Protein 3WMQ (pdb70)

Radius of gyration: 15.47 Å; Cα contacts (8 Å, |Δi|>4): 205; chains: 1; bounding box: 35×45×32 Å

Secondary structure (DSSP, 8-state):
-------EEEEEEEEE-TTSPPPSEEEEEEE-SSPPSSPPEEEEEEEEEEE-TTS---EEEEEEEEETTEEEEEEEE-TT--EEEEEEEEEEE-

CATH classification: 2.60.40.2080

Structure (mmCIF, N/CA/C/O backbone):
data_3WMQ
#
_entry.id   3WMQ
#
_cell.length_a   154.246
_cell.length_b   154.246
_cell.length_c   154.246
_cell.angle_alpha   90.00
_cell.angle_beta   90.00
_cell.angle_gamma   90.00
#
_symmetry.space_group_name_H-M   'I 4 3 2'
#
loop_
_entity.id
_entity.type
_entity.pdbx_description
1 polymer 'Galactose-binding lectin'
2 branched 2-acetamido-2-deoxy-beta-D-glucopyranose-(1-4)-2-acetamido-2-deoxy-beta-D-glucopyranose
3 non-polymer 2-acetamido-2-deoxy-alpha-D-galactopyranose
4 non-polymer (4S)-2-METHYL-2,4-PENTANEDIOL
5 non-polymer 'CHLORIDE ION'
6 non-polymer 'SODIUM ION'
7 water water
#
loop_
_atom_site.group_PDB
_atom_site.id
_atom_site.type_symbol
_atom_site.label_atom_id
_atom_site.label_alt_id
_atom_site.label_comp_id
_atom_site.label_asym_id
_atom_site.label_entity_id
_atom_site.label_seq_id
_atom_site.pdbx_PDB_ins_code
_atom_site.Cartn_x
_atom_site.Cartn_y
_atom_site.Cartn_z
_atom_site.occupancy
_atom_site.B_iso_or_equiv
_atom_site.auth_seq_id
_atom_site.auth_comp_id
_atom_site.auth_asym_id
_atom_site.auth_atom_id
_atom_site.pdbx_PDB_model_num
ATOM 1 N N . ARG A 1 1 ? -46.415 -44.484 -36.527 1.00 25.68 1 ARG A N 1
ATOM 2 C CA . ARG A 1 1 ? -46.294 -44.566 -35.048 1.00 25.70 1 ARG A CA 1
ATOM 3 C C . ARG A 1 1 ? -45.965 -43.191 -34.487 1.00 25.19 1 ARG A C 1
ATOM 4 O O . ARG A 1 1 ? -45.504 -42.312 -35.214 1.00 23.73 1 ARG A O 1
ATOM 12 N N . LEU A 1 2 ? -46.200 -43.013 -33.192 1.00 25.48 2 LEU A N 1
ATOM 13 C CA . LEU A 1 2 ? -45.909 -41.747 -32.534 1.00 26.04 2 LEU A CA 1
ATOM 14 C C . LEU A 1 2 ? -44.457 -41.735 -32.084 1.00 25.66 2 LEU A C 1
ATOM 15 O O . LEU A 1 2 ? -44.017 -42.648 -31.390 1.00 26.36 2 LEU A O 1
ATOM 20 N N . ILE A 1 3 ? -43.707 -40.720 -32.499 1.00 24.71 3 ILE A N 1
ATOM 21 C CA . ILE A 1 3 ? -42.317 -40.607 -32.076 1.00 24.96 3 ILE A CA 1
ATOM 22 C C . ILE A 1 3 ? -42.016 -39.169 -31.701 1.00 24.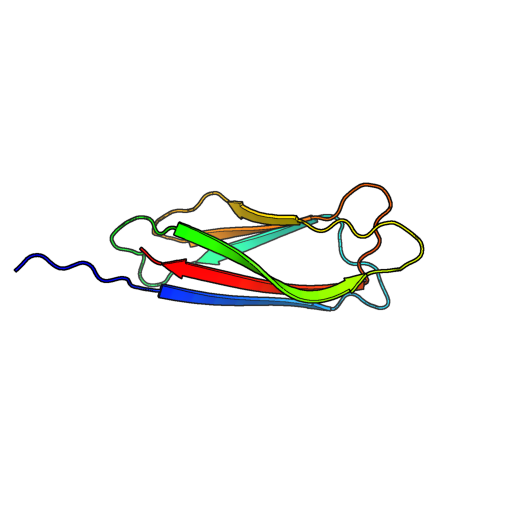45 3 ILE A C 1
ATOM 23 O O . ILE A 1 3 ? -42.743 -38.249 -32.077 1.00 23.15 3 ILE A O 1
ATOM 28 N N . HIS A 1 4 ? -40.942 -38.986 -30.944 1.00 24.93 4 HIS A N 1
ATOM 29 C CA . HIS A 1 4 ? -40.527 -37.662 -30.512 1.00 25.49 4 HIS A CA 1
ATOM 30 C C . HIS A 1 4 ? -39.278 -37.264 -31.281 1.00 24.30 4 HIS A C 1
ATOM 31 O O . HIS A 1 4 ? -38.254 -37.933 -31.183 1.00 24.94 4 HIS A O 1
ATOM 38 N N . VAL A 1 5 ? -39.361 -36.193 -32.061 1.00 23.78 5 VAL A N 1
ATOM 39 C CA . VAL A 1 5 ? -38.189 -35.721 -32.783 1.00 24.65 5 VAL A CA 1
ATOM 40 C C . VAL A 1 5 ? -38.142 -34.221 -32.691 1.00 23.96 5 VAL A C 1
ATOM 41 O O . VAL A 1 5 ? -39.163 -33.561 -32.489 1.00 25.51 5 VAL A O 1
ATOM 45 N N . SER A 1 6 ? -36.943 -33.685 -32.847 1.00 22.44 6 SER A N 1
ATOM 46 C CA . SER A 1 6 ? -36.762 -32.256 -32.749 1.00 21.29 6 SER A CA 1
ATOM 47 C C . SER A 1 6 ? -36.121 -31.652 -33.973 1.00 20.44 6 SER A C 1
ATOM 48 O O . SER A 1 6 ? -35.328 -32.289 -34.655 1.00 21.54 6 SER A O 1
ATOM 51 N N . ARG A 1 7 ? -36.473 -30.403 -34.236 1.00 20.71 7 ARG A N 1
ATOM 52 C CA . ARG A 1 7 ? -35.850 -29.654 -35.305 1.00 19.83 7 ARG A CA 1
ATOM 53 C C . ARG A 1 7 ? -35.050 -28.717 -34.444 1.00 19.59 7 ARG A C 1
ATOM 54 O O . ARG A 1 7 ? -35.593 -28.167 -33.490 1.00 19.37 7 ARG A O 1
ATOM 62 N N . CYS A 1 8 ? -33.772 -28.557 -34.749 1.00 19.48 8 CYS A N 1
ATOM 63 C CA . CYS A 1 8 ? -32.947 -27.640 -33.973 1.00 19.32 8 CYS A CA 1
ATOM 64 C C . CYS A 1 8 ? -32.260 -26.650 -34.904 1.00 19.87 8 CYS A C 1
ATOM 65 O O . CYS A 1 8 ? -31.790 -27.017 -35.978 1.00 20.79 8 CYS A O 1
ATOM 68 N N . GLU A 1 9 ? -32.213 -25.393 -34.484 1.00 18.41 9 GLU A N 1
ATOM 69 C CA . GLU A 1 9 ? -31.538 -24.354 -35.242 1.00 18.40 9 GLU A CA 1
ATOM 70 C C . GLU A 1 9 ? -30.579 -23.793 -34.216 1.00 17.91 9 GLU A C 1
ATOM 71 O O . GLU A 1 9 ? -30.878 -23.808 -33.024 1.00 18.04 9 GLU A O 1
ATOM 77 N N . MET A 1 10 ? -29.426 -23.321 -34.658 1.00 17.83 10 MET A N 1
ATOM 78 C CA . MET A 1 10 ? -28.474 -22.771 -33.707 1.00 17.53 10 MET A CA 1
ATOM 79 C C . MET A 1 10 ? -27.677 -21.658 -34.349 1.00 17.44 10 MET A C 1
ATOM 80 O O . MET A 1 10 ? -27.678 -21.498 -35.570 1.00 17.15 10 MET A O 1
ATOM 85 N N . GLY A 1 11 ? -27.004 -20.869 -33.525 1.00 15.18 11 GLY A N 1
ATOM 86 C CA . GLY A 1 11 ? -26.221 -19.789 -34.078 1.00 14.73 11 GLY A CA 1
ATOM 87 C C . GLY A 1 11 ? -25.350 -19.120 -33.040 1.00 14.69 11 GLY A C 1
ATOM 88 O O . GLY A 1 11 ? -25.374 -19.480 -31.866 1.00 14.51 11 GLY A O 1
ATOM 89 N N . THR A 1 12 ? -24.579 -18.139 -33.492 1.00 15.41 12 THR A N 1
ATOM 90 C CA . THR A 1 12 ? -23.689 -17.388 -32.618 1.00 15.79 12 THR A CA 1
ATOM 91 C C . THR A 1 12 ? -23.793 -15.914 -32.973 1.00 15.96 12 THR A C 1
ATOM 92 O O . THR A 1 12 ? -24.180 -15.559 -34.085 1.00 17.04 12 THR A O 1
ATOM 96 N N . SER A 1 13 ? -23.459 -15.055 -32.019 1.00 14.08 13 SER A N 1
ATOM 97 C CA . SER A 1 13 ? -23.485 -13.621 -32.256 1.00 14.06 13 SER A CA 1
ATOM 98 C C . SER A 1 13 ? -22.275 -13.044 -31.546 1.00 13.92 13 SER A C 1
ATOM 99 O O . SER A 1 13 ? -22.212 -13.021 -30.314 1.00 14.28 13 SER A O 1
ATOM 102 N N . THR A 1 14 ? -21.311 -12.591 -32.339 1.00 13.40 14 THR A N 1
ATOM 103 C CA . THR A 1 14 ? -20.071 -12.044 -31.805 1.00 13.82 14 THR A CA 1
ATOM 104 C C . THR A 1 14 ? -20.075 -10.529 -31.629 1.00 13.79 14 THR A C 1
ATOM 105 O O . THR A 1 14 ? -20.411 -9.772 -32.551 1.00 13.55 14 THR A O 1
ATOM 109 N N . HIS A 1 15 ? -19.684 -10.097 -30.432 1.00 13.10 15 HIS A N 1
ATOM 110 C CA . HIS A 1 15 ? -19.586 -8.681 -30.095 1.00 12.78 15 HIS A CA 1
ATOM 111 C C . HIS A 1 15 ? -18.128 -8.360 -29.770 1.00 13.05 15 HIS A C 1
ATOM 112 O O . HIS A 1 15 ? -17.671 -8.619 -28.659 1.00 13.20 15 HIS A O 1
ATOM 119 N N . ARG A 1 16 ? -17.401 -7.825 -30.747 1.00 12.27 16 ARG A N 1
ATOM 120 C CA . ARG A 1 16 ? -16.007 -7.437 -30.553 1.00 14.10 16 ARG A CA 1
ATOM 121 C C . ARG A 1 16 ? -16.041 -5.954 -30.259 1.00 14.70 16 ARG A C 1
ATOM 122 O O . ARG A 1 16 ? -16.264 -5.144 -31.159 1.00 17.32 16 ARG A O 1
ATOM 130 N N . CYS A 1 17 ? -15.827 -5.602 -28.996 1.00 12.19 17 CYS A N 1
ATOM 131 C CA . CYS A 1 17 ? -15.909 -4.206 -28.575 1.00 12.12 17 CYS A CA 1
ATOM 132 C C . CYS A 1 17 ? -14.563 -3.522 -28.329 1.00 11.46 17 CYS A C 1
ATOM 133 O O . CYS A 1 17 ? -14.372 -2.357 -28.696 1.00 11.59 17 CYS A O 1
ATOM 136 N N . TRP A 1 18 ? -13.634 -4.238 -27.704 1.00 11.39 18 TRP A N 1
ATOM 137 C CA . TRP A 1 18 ? -12.304 -3.698 -27.439 1.00 11.81 18 TRP A CA 1
ATOM 138 C C . TRP A 1 18 ? -11.812 -2.976 -28.687 1.00 11.63 18 TRP A C 1
ATOM 139 O O . TRP A 1 18 ? -11.917 -3.508 -29.785 1.00 13.05 18 TRP A O 1
ATOM 150 N N . PRO A 1 19 ? -11.190 -1.794 -28.534 1.00 11.34 19 PRO A N 1
ATOM 151 C CA . PRO A 1 19 ? -10.884 -1.061 -27.305 1.00 10.93 19 PRO A CA 1
ATOM 152 C C . PRO A 1 19 ? -11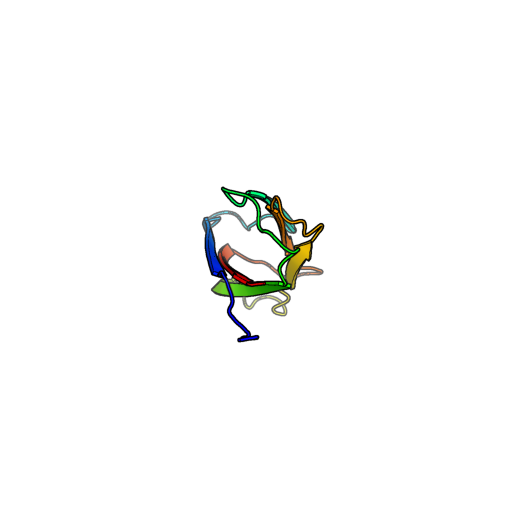.972 -0.244 -26.593 1.00 11.02 19 PRO A C 1
ATOM 153 O O . PRO A 1 19 ? -11.648 0.679 -25.847 1.00 11.61 19 PRO A O 1
ATOM 157 N N . ARG A 1 20 ? -13.243 -0.578 -26.801 1.00 11.32 20 ARG A N 1
ATOM 158 C CA . ARG A 1 20 ? -14.320 0.094 -26.082 1.00 11.64 20 ARG A CA 1
ATOM 159 C C . ARG A 1 20 ? -15.037 -1.003 -25.334 1.00 11.39 20 ARG A C 1
ATOM 160 O O . ARG A 1 20 ? -14.915 -2.168 -25.697 1.00 11.49 20 ARG A O 1
ATOM 168 N N . PRO A 1 21 ? -15.761 -0.650 -24.264 1.00 11.45 21 PRO A N 1
ATOM 169 C CA . PRO A 1 21 ? -16.469 -1.715 -23.554 1.00 11.29 21 PRO A CA 1
ATOM 170 C C . PRO A 1 21 ? -17.717 -2.030 -24.332 1.00 11.24 21 PRO A C 1
ATOM 171 O O . PRO A 1 21 ? -18.229 -1.174 -25.045 1.00 10.50 21 PRO A O 1
ATOM 175 N N . CYS A 1 22 ? -18.213 -3.249 -24.192 1.00 10.90 22 CYS A N 1
ATOM 176 C CA . CYS A 1 22 ? -19.436 -3.602 -24.876 1.00 11.28 22 CYS A CA 1
ATOM 177 C C . CYS A 1 22 ? -20.581 -2.891 -24.174 1.00 10.76 22 CYS A C 1
ATOM 178 O O . CYS A 1 22 ? -20.482 -2.567 -22.990 1.00 11.11 22 CYS A O 1
ATOM 181 N N . ASP A 1 23 ? -21.668 -2.659 -24.900 1.00 10.74 23 ASP A N 1
ATOM 182 C CA . ASP A 1 23 ? -22.834 -2.012 -24.322 1.00 10.56 23 ASP A CA 1
ATOM 183 C C . ASP A 1 23 ? -23.306 -2.861 -23.158 1.00 10.00 23 ASP A C 1
ATOM 184 O O . ASP A 1 23 ? -23.169 -4.082 -23.182 1.00 11.37 23 ASP A O 1
ATOM 189 N N . THR A 1 24 ? -23.878 -2.207 -22.155 1.00 9.37 24 THR A N 1
ATOM 190 C CA . THR A 1 24 ? -24.382 -2.887 -20.971 1.00 9.61 24 THR A CA 1
ATOM 191 C C . THR A 1 24 ? -25.426 -3.945 -21.325 1.00 10.42 24 THR A C 1
ATOM 192 O O . THR A 1 24 ? -25.518 -4.979 -20.669 1.00 10.80 24 THR A O 1
ATOM 196 N N . SER A 1 25 ? -26.223 -3.685 -22.354 1.00 10.88 25 SER A N 1
ATOM 197 C CA . SER A 1 25 ? -27.213 -4.664 -22.782 1.00 12.76 25 SER A CA 1
ATOM 198 C C . SER A 1 25 ? -27.325 -4.660 -24.289 1.00 13.00 25 SER A C 1
ATOM 199 O O . SER A 1 25 ? -26.996 -3.672 -24.945 1.00 13.28 25 SER A O 1
ATOM 202 N N . SER A 1 26 ? -27.771 -5.785 -24.835 1.00 12.83 26 SER A N 1
ATOM 203 C CA . SER A 1 26 ? -27.964 -5.911 -26.270 1.00 13.65 26 SER A CA 1
ATOM 204 C C . SER A 1 26 ? -29.150 -6.826 -26.516 1.00 14.33 26 SER A C 1
ATOM 205 O O . SER A 1 26 ? -29.407 -7.758 -25.751 1.00 13.49 26 SER A O 1
ATOM 208 N N . ASP A 1 27 ? -29.8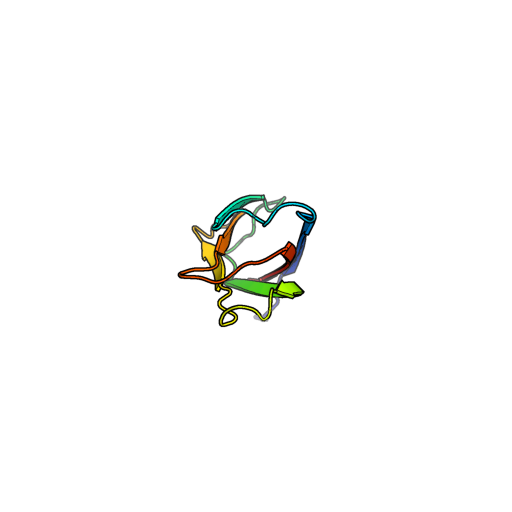83 -6.531 -27.581 1.00 14.65 27 ASP A N 1
ATOM 209 C CA . ASP A 1 27 ? -31.037 -7.319 -27.968 1.00 16.03 27 ASP A CA 1
ATOM 210 C C . ASP A 1 27 ? -30.978 -7.400 -29.483 1.00 17.71 27 ASP A C 1
ATOM 211 O O . ASP A 1 27 ? -30.897 -6.380 -30.170 1.00 18.99 27 ASP A O 1
ATOM 216 N N . GLU A 1 28 ? -30.985 -8.622 -29.997 1.00 17.58 28 GLU A N 1
ATOM 217 C CA . GLU A 1 28 ? -30.894 -8.842 -31.430 1.00 19.34 28 GLU A CA 1
ATOM 218 C C . GLU A 1 28 ? -32.022 -9.727 -31.939 1.00 19.37 28 GLU A C 1
ATOM 219 O O . GLU A 1 28 ? -32.261 -10.810 -31.408 1.00 18.43 28 GLU A O 1
ATOM 225 N N . PRO A 1 29 ? -32.730 -9.281 -32.986 1.00 20.29 29 PRO A N 1
ATOM 226 C CA . PRO A 1 29 ? -33.815 -10.122 -33.490 1.00 20.91 29 PRO A CA 1
ATOM 227 C C . PRO A 1 29 ? -33.257 -11.296 -34.288 1.00 20.07 29 PRO A C 1
ATOM 228 O O . PRO A 1 29 ? -32.401 -11.123 -35.153 1.00 20.45 29 PRO A O 1
ATOM 232 N N . ILE A 1 30 ? -33.725 -12.494 -33.956 1.00 20.28 30 ILE A N 1
ATOM 233 C CA . ILE A 1 30 ? -33.300 -13.712 -34.632 1.00 21.30 30 ILE A CA 1
ATOM 234 C C . ILE A 1 30 ? -34.535 -14.278 -35.319 1.00 21.58 30 ILE A C 1
ATOM 235 O O . ILE A 1 30 ? -35.595 -14.381 -34.704 1.00 21.05 30 ILE A O 1
ATOM 240 N N . SER A 1 31 ? -34.399 -14.643 -36.589 1.00 23.83 31 SER A N 1
ATOM 241 C CA . SER A 1 31 ? -35.525 -15.193 -37.337 1.00 25.55 31 SER A CA 1
ATOM 242 C C . SER A 1 31 ? -35.299 -16.642 -37.737 1.00 25.69 31 SER A C 1
ATOM 243 O O . SER A 1 31 ? -34.196 -17.025 -38.123 1.00 26.70 31 SER A O 1
ATOM 246 N N . PHE A 1 32 ? -36.354 -17.444 -37.649 1.00 26.80 32 PHE A N 1
ATOM 247 C CA . PHE A 1 32 ? -36.275 -18.846 -38.034 1.00 28.34 32 PHE A CA 1
ATOM 248 C C . PHE A 1 32 ? -36.908 -18.952 -39.408 1.00 30.67 32 PHE A C 1
ATOM 249 O O . PHE A 1 32 ? -38.012 -18.453 -39.617 1.00 31.28 32 PHE A O 1
ATOM 257 N N . TRP A 1 33 ? -36.216 -19.581 -40.350 1.00 33.69 33 TRP A N 1
ATOM 258 C CA . TRP A 1 33 ? -36.790 -19.750 -41.678 1.00 36.76 33 TRP A CA 1
ATOM 259 C C . TRP A 1 33 ? -36.548 -21.152 -42.206 1.00 36.69 33 TRP A C 1
ATOM 260 O O . TRP A 1 33 ? -35.406 -21.576 -42.377 1.00 37.46 33 TRP A O 1
ATOM 271 N N . PRO A 1 34 ? -37.632 -21.895 -42.464 1.00 37.05 34 PRO A N 1
ATOM 272 C CA . PRO A 1 34 ? -39.021 -21.459 -42.268 1.00 36.84 34 PRO A CA 1
ATOM 273 C C . PRO A 1 34 ? -39.403 -21.517 -40.785 1.00 36.76 34 PRO A C 1
ATOM 274 O O . PRO A 1 34 ? -38.677 -22.095 -39.978 1.00 36.93 34 PRO A O 1
ATOM 278 N N . PRO A 1 35 ? -40.533 -20.901 -40.402 1.00 36.65 35 PRO A N 1
ATOM 279 C CA . PRO A 1 35 ? -40.943 -20.932 -38.993 1.00 36.31 35 PRO A CA 1
ATOM 280 C C . PRO A 1 35 ? -41.126 -22.351 -38.468 1.00 36.01 35 PRO A C 1
ATOM 281 O O . PRO A 1 35 ? -41.431 -23.268 -39.231 1.00 36.02 35 PRO A O 1
ATOM 285 N N . PHE A 1 36 ? -40.956 -22.523 -37.161 1.00 34.33 36 PHE A N 1
ATOM 286 C CA . PHE A 1 36 ? -41.133 -23.831 -36.539 1.00 33.39 36 PH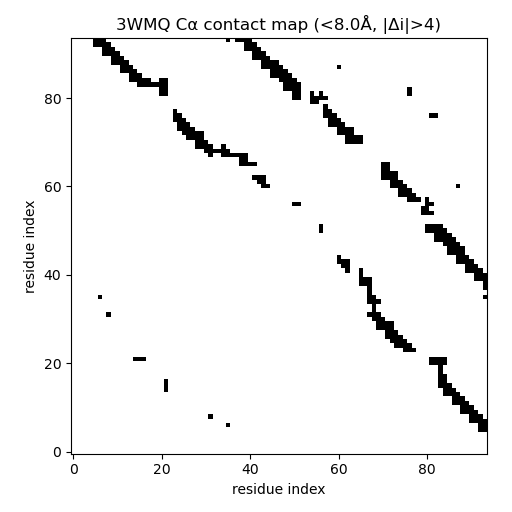E A CA 1
ATOM 287 C C . PHE A 1 36 ? -42.603 -24.225 -36.579 1.00 33.98 36 PHE A C 1
ATOM 288 O O . PHE A 1 36 ? -43.475 -23.364 -36.679 1.00 33.71 36 PHE A O 1
ATOM 296 N N . GLU A 1 37 ? -42.872 -25.524 -36.482 1.00 34.68 37 GLU A N 1
ATOM 297 C CA . GLU A 1 37 ? -44.243 -26.009 -36.478 1.00 35.89 37 GLU A CA 1
ATOM 298 C C . GLU A 1 37 ? -44.758 -25.814 -35.048 1.00 35.38 37 GLU A C 1
ATOM 299 O O . GLU A 1 37 ? -45.906 -25.445 -34.860 1.00 35.79 37 GLU A O 1
ATOM 305 N N . ASN A 1 38 ? -43.934 -26.043 -34.026 1.00 34.08 38 ASN A N 1
ATOM 306 C CA . ASN A 1 38 ? -44.391 -25.704 -32.666 1.00 33.20 38 ASN A CA 1
ATOM 307 C C . ASN A 1 38 ? -43.339 -24.755 -32.152 1.00 31.69 38 ASN A C 1
ATOM 308 O O . ASN A 1 38 ? -42.188 -24.780 -32.596 1.00 31.13 38 ASN A O 1
ATOM 313 N N . THR A 1 39 ? -43.745 -23.939 -31.193 1.00 29.69 39 THR A N 1
ATOM 314 C CA . THR A 1 39 ? -42.851 -22.979 -30.568 1.00 27.97 39 THR A CA 1
ATOM 315 C C . THR A 1 39 ? -41.725 -23.773 -29.926 1.00 25.83 39 THR A C 1
ATOM 316 O O . THR A 1 39 ? -41.972 -24.679 -29.135 1.00 25.37 39 THR A O 1
ATOM 320 N N . PRO A 1 40 ? -40.475 -23.444 -30.261 1.00 23.62 40 PRO A N 1
ATOM 321 C CA . PRO A 1 40 ? -39.342 -24.170 -29.689 1.00 22.12 40 PRO A CA 1
ATOM 322 C C . PRO A 1 40 ? -38.884 -23.627 -28.348 1.00 21.08 40 PRO A C 1
ATOM 323 O O . PRO A 1 40 ? -39.320 -22.566 -27.912 1.00 21.50 40 PRO A O 1
ATOM 327 N N . ASN A 1 41 ? -38.011 -24.382 -27.696 1.00 20.53 41 ASN A N 1
ATOM 328 C CA . ASN A 1 41 ? -37.427 -23.948 -26.438 1.00 19.88 41 ASN A CA 1
ATOM 329 C C . ASN A 1 41 ? -36.111 -23.413 -26.951 1.00 18.41 41 ASN A C 1
ATOM 330 O O . ASN A 1 41 ? -35.607 -23.901 -27.960 1.00 16.79 41 ASN A O 1
ATOM 335 N N . VAL A 1 42 ? -35.553 -22.415 -26.278 1.00 16.75 42 VAL A N 1
ATOM 336 C CA . VAL A 1 42 ? -34.273 -21.867 -26.714 1.00 15.76 42 VAL A CA 1
ATOM 337 C C . VAL A 1 42 ? -33.387 -21.646 -25.496 1.00 15.35 42 VAL A C 1
ATOM 338 O O . VAL A 1 42 ? -33.869 -21.205 -24.455 1.00 16.73 42 VAL A O 1
ATOM 342 N N . ILE A 1 43 ? -32.109 -21.993 -25.603 1.00 14.23 43 ILE A N 1
ATOM 343 C CA . ILE A 1 43 ? -31.189 -21.730 -24.503 1.00 13.44 43 ILE A CA 1
ATOM 344 C C . ILE A 1 43 ? -30.020 -20.956 -25.075 1.00 13.20 43 ILE A C 1
ATOM 345 O O . ILE A 1 43 ? -29.678 -21.096 -26.251 1.00 13.30 43 ILE A O 1
ATOM 350 N N . VAL A 1 44 ? -29.427 -20.118 -24.233 1.00 11.44 44 VAL A N 1
ATOM 351 C CA . VAL A 1 44 ? -28.329 -19.256 -24.651 1.00 11.40 44 VAL A CA 1
ATOM 352 C C . VAL A 1 44 ? -27.149 -19.327 -23.673 1.00 11.30 44 VAL A C 1
ATOM 353 O O . VAL A 1 44 ? -27.343 -19.436 -22.465 1.00 11.88 44 VAL A O 1
ATOM 357 N N . SER A 1 45 ? -25.929 -19.281 -24.196 1.00 12.03 45 SER A N 1
ATOM 358 C CA . SER A 1 45 ? -24.745 -19.285 -23.338 1.00 12.36 45 SER A CA 1
ATOM 359 C C . SER A 1 45 ? -23.671 -18.426 -23.983 1.00 10.76 45 SER A C 1
ATOM 360 O O . SER A 1 45 ? -23.949 -17.652 -24.898 1.00 10.53 45 SER A O 1
ATOM 363 N N . PHE A 1 46 ? -22.445 -18.565 -23.499 1.00 10.96 46 PHE A N 1
ATOM 364 C CA . PHE A 1 46 ? -21.327 -17.785 -24.009 1.00 10.30 46 PHE A CA 1
ATOM 365 C C . PHE A 1 46 ? -20.258 -18.680 -24.619 1.00 10.62 46 PHE A C 1
ATOM 366 O O . PHE A 1 46 ? -19.824 -19.646 -23.995 1.00 13.05 46 PHE A O 1
ATOM 374 N N . GLY A 1 47 ? -19.821 -18.339 -25.828 1.00 10.06 47 GLY A N 1
ATOM 375 C CA . GLY A 1 47 ? -18.787 -19.108 -26.497 1.00 9.74 47 GLY A CA 1
ATOM 376 C C . GLY A 1 47 ? -17.433 -18.436 -26.342 1.00 9.84 47 GLY A C 1
ATOM 377 O O . GLY A 1 47 ? -16.392 -19.076 -26.475 1.00 10.47 47 GLY A O 1
ATOM 378 N N . MET A 1 48 ? -17.459 -17.138 -26.061 1.00 9.26 48 MET A N 1
ATOM 379 C CA . MET A 1 48 ? -16.248 -16.345 -25.865 1.00 8.51 48 MET A CA 1
ATOM 380 C C . MET A 1 48 ? -16.621 -15.240 -24.888 1.00 8.79 48 MET A C 1
ATOM 381 O O . MET A 1 48 ? -17.735 -14.716 -24.931 1.00 8.81 48 MET A O 1
ATOM 386 N N . LEU A 1 49 ? -15.697 -14.900 -23.996 1.00 8.82 49 LEU A N 1
ATOM 387 C CA . LEU A 1 49 ? -15.952 -13.864 -23.002 1.00 9.35 49 LEU A CA 1
ATOM 388 C C . LEU A 1 49 ? -14.643 -13.187 -22.609 1.00 8.64 49 LEU A C 1
ATOM 389 O O . LEU A 1 49 ? -13.624 -13.849 -22.438 1.00 9.15 49 LEU A O 1
ATOM 394 N N . ASP A 1 50 ? -14.697 -11.866 -22.467 1.00 8.38 50 ASP A N 1
ATOM 395 C CA . ASP A 1 50 ? -13.550 -11.037 -22.103 1.00 8.04 50 ASP A CA 1
ATOM 396 C C . ASP A 1 50 ? -14.096 -10.065 -21.051 1.00 8.21 50 ASP A C 1
ATOM 397 O O . ASP A 1 50 ? -14.790 -9.098 -21.382 1.00 8.89 50 ASP A O 1
ATOM 402 N N . VAL A 1 51 ? -13.795 -10.352 -19.784 1.00 7.46 51 VAL A N 1
ATOM 403 C CA . VAL A 1 51 ? -14.290 -9.563 -18.653 1.00 7.59 51 VAL A CA 1
ATOM 404 C C . VAL A 1 51 ? -13.164 -8.983 -17.800 1.00 8.06 51 VAL A C 1
ATOM 405 O O . VAL A 1 51 ? -12.216 -9.683 -17.441 1.00 7.82 51 VAL A O 1
ATOM 409 N N . ASP A 1 52 ? -13.280 -7.703 -17.458 1.00 8.74 52 ASP A N 1
ATOM 410 C CA . ASP A 1 52 ? -12.250 -7.049 -16.660 1.00 9.45 52 ASP A CA 1
ATOM 411 C C . ASP A 1 52 ? -12.246 -7.527 -15.212 1.00 10.12 52 ASP A C 1
ATOM 412 O O . ASP A 1 52 ? -13.297 -7.638 -14.576 1.00 9.77 52 ASP A O 1
ATOM 417 N N . ASN A 1 53 ? -11.056 -7.803 -14.689 1.00 8.19 53 ASN A N 1
ATOM 418 C CA . ASN A 1 53 ? -10.945 -8.268 -13.319 1.00 8.12 53 ASN A CA 1
ATOM 419 C C . ASN A 1 53 ? -11.037 -7.137 -12.301 1.00 9.84 53 ASN A C 1
ATOM 420 O O . ASN A 1 53 ? -10.976 -7.387 -11.100 1.00 8.90 53 ASN A O 1
ATOM 425 N N . SER A 1 54 ? -11.195 -5.899 -12.763 1.00 9.17 54 SER A N 1
ATOM 426 C CA . SER A 1 54 ? -11.282 -4.786 -11.820 1.00 10.63 54 SER A CA 1
ATOM 427 C C . SER A 1 54 ? -12.554 -4.836 -10.980 1.00 9.86 54 SER A C 1
ATOM 428 O O . SER A 1 54 ? -12.628 -4.217 -9.917 1.00 10.18 54 SER A O 1
ATOM 431 N N . ASN A 1 55 ? -13.551 -5.575 -11.457 1.00 8.65 55 ASN A N 1
ATOM 432 C CA . ASN A 1 55 ? -14.822 -5.714 -10.752 1.00 8.46 55 ASN A CA 1
ATOM 433 C C . ASN A 1 55 ? -15.327 -7.143 -10.909 1.00 8.29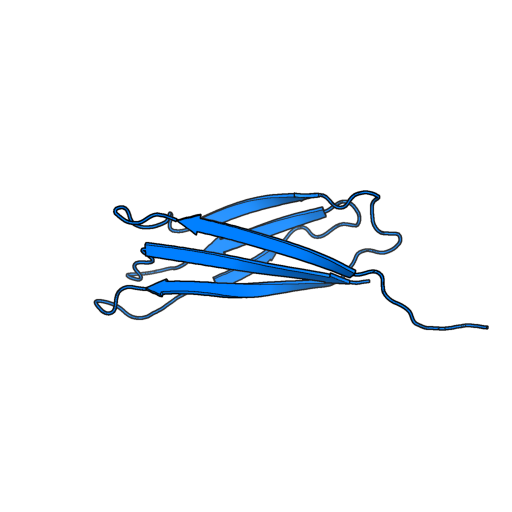 55 ASN A C 1
ATOM 434 O O . ASN A 1 55 ? -14.754 -7.922 -11.671 1.00 8.59 55 ASN A O 1
ATOM 439 N N . ASN A 1 56 ? -16.389 -7.489 -10.187 1.00 8.73 56 ASN A N 1
ATOM 440 C CA . ASN A 1 56 ? -16.949 -8.834 -10.277 1.00 8.08 56 ASN A CA 1
ATOM 441 C C . ASN A 1 56 ? -17.404 -9.121 -11.701 1.00 8.64 56 ASN A C 1
ATOM 442 O O . ASN A 1 56 ? -17.673 -8.206 -12.475 1.00 8.99 56 ASN A O 1
ATOM 447 N N . LEU A 1 57 ? -17.497 -10.402 -12.035 1.00 8.28 57 LEU A N 1
ATOM 448 C CA . LEU A 1 57 ? -17.961 -10.800 -13.354 1.00 7.89 57 LEU A CA 1
ATOM 449 C C . LEU A 1 57 ? -19.457 -11.026 -13.235 1.00 7.64 57 LEU A C 1
ATOM 450 O O . LEU A 1 57 ? -19.902 -11.824 -12.417 1.00 8.00 57 LEU A O 1
ATOM 455 N N . ARG A 1 58 ? -20.224 -10.285 -14.029 1.00 7.74 58 ARG A N 1
ATOM 456 C CA . ARG A 1 58 ? -21.675 -10.399 -14.034 1.00 8.26 58 ARG A CA 1
ATOM 457 C C . ARG A 1 58 ? -22.128 -10.407 -15.487 1.00 8.11 58 ARG A C 1
ATOM 458 O O . ARG A 1 58 ? -22.076 -9.369 -16.157 1.00 8.44 58 ARG A O 1
ATOM 466 N N . VAL A 1 59 ? -22.539 -11.570 -15.987 1.00 8.55 59 VAL A N 1
ATOM 467 C CA . VAL A 1 59 ? -23.035 -11.650 -17.356 1.00 8.38 59 VAL A CA 1
ATOM 468 C C . VAL A 1 59 ? -24.341 -12.428 -17.362 1.00 8.23 59 VAL A C 1
ATOM 469 O O . VAL A 1 59 ? -24.541 -13.360 -16.576 1.00 9.78 59 VAL A O 1
ATOM 473 N N . ASN A 1 60 ? -25.236 -12.010 -18.247 1.00 8.22 60 ASN A N 1
ATOM 474 C CA . ASN A 1 60 ? -26.556 -12.609 -18.364 1.00 9.74 60 ASN A CA 1
ATOM 475 C C . ASN A 1 60 ? -26.942 -12.740 -19.835 1.00 9.24 60 ASN A C 1
ATOM 476 O O . ASN A 1 60 ? -26.558 -11.917 -20.661 1.00 9.08 60 ASN A O 1
ATOM 481 N N . SER A 1 61 ? -27.686 -13.792 -20.157 1.00 10.11 61 SER A N 1
ATOM 482 C CA . SER A 1 61 ? -28.145 -14.015 -21.523 1.00 10.89 61 SER A CA 1
ATOM 483 C C . SER A 1 61 ? -29.473 -14.743 -21.434 1.00 11.63 61 SER A C 1
ATOM 484 O O . SER A 1 61 ? -29.719 -15.487 -20.481 1.00 12.52 61 SER A O 1
ATOM 487 N N . SER A 1 62 ? -30.327 -14.520 -22.427 1.00 12.63 62 SER A N 1
ATOM 488 C CA . SER A 1 62 ? -31.634 -15.159 -22.447 1.00 13.30 62 SER A CA 1
ATOM 489 C C . SER A 1 62 ? -32.247 -15.087 -23.833 1.00 12.85 62 SER A C 1
ATOM 490 O O . SER A 1 62 ? -31.800 -14.323 -24.680 1.00 12.80 62 SER A O 1
ATOM 493 N N . ALA A 1 63 ? -33.268 -15.906 -24.054 1.00 13.98 63 ALA A N 1
ATOM 494 C CA . ALA A 1 63 ? -33.994 -15.909 -25.314 1.00 14.76 63 ALA A CA 1
ATOM 495 C C . ALA A 1 63 ? -35.352 -15.366 -24.905 1.00 14.16 63 ALA A C 1
ATOM 496 O O . ALA A 1 63 ? -36.071 -16.001 -24.133 1.00 15.71 63 ALA A O 1
ATOM 498 N N . ASP A 1 64 ? -35.680 -14.176 -25.395 1.00 15.55 64 ASP A N 1
ATOM 499 C CA . ASP A 1 64 ? -36.942 -13.536 -25.048 1.00 16.70 64 ASP A CA 1
ATOM 500 C C . ASP A 1 64 ? -37.934 -13.499 -26.210 1.00 18.04 64 ASP A C 1
ATOM 501 O O . ASP A 1 64 ? -37.547 -13.575 -27.376 1.00 18.69 64 ASP A O 1
ATOM 506 N N . ASP A 1 65 ? -39.215 -13.370 -25.880 1.00 20.28 65 ASP A N 1
ATOM 507 C CA . ASP A 1 65 ? -40.265 -13.291 -26.892 1.00 21.73 65 ASP A CA 1
ATOM 508 C C . ASP A 1 65 ? -40.140 -14.383 -27.947 1.00 21.07 65 ASP A C 1
ATOM 509 O O . ASP A 1 65 ? -40.210 -14.110 -29.146 1.00 22.15 65 ASP A O 1
ATOM 514 N N . VAL A 1 66 ? -39.958 -15.618 -27.497 1.00 20.59 66 VAL A N 1
ATOM 515 C CA . VAL A 1 66 ? -39.804 -16.746 -28.409 1.00 20.48 66 VAL A CA 1
ATOM 516 C C . VAL A 1 66 ? -41.108 -17.147 -29.108 1.00 21.13 66 VAL A C 1
ATOM 517 O O . VAL A 1 66 ? -42.123 -17.372 -28.454 1.00 22.72 66 VAL A O 1
ATOM 521 N N . THR A 1 67 ? -41.068 -17.233 -30.437 1.00 21.57 67 THR A N 1
ATOM 522 C CA . THR A 1 67 ? -42.228 -17.661 -31.221 1.00 23.22 67 THR A CA 1
ATOM 523 C C . THR A 1 67 ? -41.735 -18.619 -32.293 1.00 23.64 67 THR A C 1
ATOM 524 O O . THR A 1 67 ? -40.535 -18.871 -32.404 1.00 22.87 67 THR A O 1
ATOM 528 N N . VAL A 1 68 ? -42.658 -19.151 -33.085 1.00 23.71 68 VAL A N 1
ATOM 529 C CA . VAL A 1 68 ? -42.276 -20.072 -34.142 1.00 23.67 68 VAL A CA 1
ATOM 530 C C . VAL A 1 68 ? -41.487 -19.323 -35.210 1.00 22.71 68 VAL A C 1
ATOM 531 O O . VAL A 1 68 ? -40.751 -19.925 -35.987 1.00 23.05 68 VAL A O 1
ATOM 535 N N . GLY A 1 69 ? -41.634 -18.001 -35.232 1.00 23.29 69 GLY A N 1
ATOM 536 C CA . GLY A 1 69 ? -40.938 -17.192 -36.219 1.00 22.84 69 GLY A CA 1
ATOM 537 C C . GLY A 1 69 ? -39.546 -16.717 -35.831 1.00 22.50 69 GLY A C 1
ATOM 538 O O . GLY A 1 69 ? -38.754 -16.332 -36.694 1.00 22.72 69 GLY A O 1
ATOM 539 N N . GLY A 1 70 ? -39.247 -16.727 -34.536 1.00 22.63 70 GLY A N 1
ATOM 540 C CA . GLY A 1 70 ? -37.937 -16.290 -34.080 1.00 21.27 70 GLY A CA 1
ATOM 541 C C . GLY A 1 70 ? -37.959 -15.878 -32.624 1.00 19.70 70 GLY A C 1
ATOM 542 O O . GLY A 1 70 ? -38.884 -16.219 -31.894 1.00 20.04 70 GLY A O 1
ATOM 543 N N . PHE A 1 71 ? -36.939 -15.141 -32.193 1.00 18.59 71 PHE A N 1
ATOM 544 C CA . PHE A 1 71 ? -36.878 -14.684 -30.812 1.00 17.83 71 PHE A CA 1
ATOM 545 C C . PHE A 1 71 ? -35.912 -13.518 -30.706 1.00 16.56 71 PHE A C 1
ATOM 546 O O . PHE A 1 71 ? -35.249 -13.157 -31.678 1.00 17.13 71 PHE A O 1
ATOM 554 N N . THR A 1 72 ? -35.851 -12.919 -29.524 1.00 16.52 72 THR A N 1
ATOM 555 C CA . THR A 1 72 ? -34.945 -11.809 -29.285 1.00 15.25 72 THR A CA 1
ATOM 556 C C . THR A 1 72 ? -33.798 -12.349 -28.445 1.00 13.31 72 THR A C 1
ATOM 557 O O . THR A 1 72 ? -34.002 -12.802 -27.321 1.00 13.70 72 THR A O 1
ATOM 561 N N . LEU A 1 73 ? -32.603 -12.322 -29.028 1.00 13.43 73 LEU A N 1
ATOM 562 C CA . LEU A 1 73 ? -31.392 -12.794 -28.368 1.00 11.89 73 LEU A CA 1
ATOM 563 C C . LEU A 1 73 ? -30.932 -11.674 -27.443 1.00 12.28 73 LEU A C 1
ATOM 564 O O . LEU A 1 73 ? -30.516 -10.610 -27.902 1.00 12.46 73 LEU A O 1
ATOM 569 N N . HIS A 1 74 ? -31.013 -11.930 -26.140 1.00 11.39 74 HIS A N 1
ATOM 570 C CA . HIS A 1 74 ? -30.676 -10.932 -25.134 1.00 11.69 74 HIS A CA 1
ATOM 571 C C . HIS A 1 74 ? -29.409 -11.166 -24.325 1.00 11.54 74 HIS A C 1
ATOM 572 O O . HIS A 1 74 ? -29.102 -12.289 -23.937 1.00 12.14 74 HIS A O 1
ATOM 579 N N . TYR A 1 75 ? -28.713 -10.069 -24.035 1.00 11.56 75 TYR A N 1
ATOM 580 C CA . TYR A 1 75 ? -27.506 -10.096 -23.223 1.00 10.62 75 TYR A CA 1
ATOM 581 C C . TYR A 1 75 ? -27.466 -8.850 -22.377 1.00 10.76 75 TYR A C 1
ATOM 582 O O . TYR A 1 75 ? -27.944 -7.801 -22.783 1.00 10.06 75 TYR A O 1
ATOM 591 N N . ASN A 1 76 ? -26.888 -8.975 -21.191 1.00 10.38 76 ASN A N 1
ATOM 592 C CA . ASN A 1 76 ? -26.649 -7.813 -20.344 1.00 9.86 76 ASN A CA 1
ATOM 593 C C . ASN A 1 76 ? -25.714 -8.145 -19.220 1.00 9.76 76 ASN A C 1
ATOM 594 O O . ASN A 1 76 ? -25.611 -9.286 -18.787 1.00 10.66 76 ASN A O 1
ATOM 599 N N . SER A 1 77 ? -24.993 -7.125 -18.791 1.00 10.69 77 SER A N 1
ATOM 600 C CA . SER A 1 77 ? -24.116 -7.248 -17.645 1.00 9.97 77 SER A CA 1
ATOM 601 C C . SER A 1 77 ? -24.835 -6.319 -16.708 1.00 9.45 77 SER A C 1
ATOM 602 O O . SER A 1 77 ? -25.892 -5.796 -17.065 1.00 10.21 77 SER A O 1
ATOM 605 N N . TRP A 1 78 ? -24.302 -6.123 -15.510 1.00 8.72 78 TRP A N 1
ATOM 606 C CA . TRP A 1 78 ? -24.929 -5.185 -14.587 1.00 8.51 78 TRP A CA 1
ATOM 607 C C . TRP A 1 78 ? -23.911 -4.663 -13.574 1.00 9.41 78 TRP A C 1
ATOM 608 O O . TRP A 1 78 ? -22.754 -5.090 -13.562 1.00 9.55 78 TRP A O 1
ATOM 619 N N . TYR A 1 79 ? -24.343 -3.699 -12.770 1.00 9.01 79 TYR A N 1
ATOM 620 C CA . TYR A 1 79 ? -23.505 -3.024 -11.785 1.00 8.86 79 TYR A CA 1
ATOM 621 C C . TYR A 1 79 ? -22.173 -2.579 -12.396 1.00 9.60 79 TYR A C 1
ATOM 622 O O . TYR A 1 79 ? -22.153 -2.071 -13.509 1.00 10.07 79 TYR A O 1
ATOM 631 N N . THR A 1 80 ? -21.077 -2.775 -11.671 1.00 9.30 80 THR A N 1
ATOM 632 C CA . THR A 1 80 ? -19.743 -2.336 -12.092 1.00 10.56 80 THR A CA 1
ATOM 633 C C . THR A 1 80 ? -18.969 -3.184 -13.107 1.00 9.18 80 THR A C 1
ATOM 634 O O . THR A 1 80 ? -17.837 -2.849 -13.469 1.00 10.83 80 THR A O 1
ATOM 638 N N . THR A 1 81 ? -19.573 -4.269 -13.569 1.00 8.35 81 THR A N 1
ATOM 639 C CA . THR A 1 81 ? -18.914 -5.159 -14.512 1.00 8.44 81 THR A CA 1
ATOM 640 C C . THR A 1 81 ? -18.551 -4.500 -15.836 1.00 8.80 81 THR A C 1
ATOM 641 O O . THR A 1 81 ? -19.327 -3.723 -16.398 1.00 9.06 81 THR A O 1
ATOM 645 N N . THR A 1 82 ? -17.354 -4.807 -16.322 1.00 7.88 82 THR A N 1
ATOM 646 C CA . THR A 1 82 ? -16.886 -4.280 -17.589 1.00 8.50 82 THR A CA 1
ATOM 647 C C . THR A 1 82 ? -16.587 -5.463 -18.495 1.00 8.32 82 THR A C 1
ATOM 648 O O . THR A 1 82 ? -15.762 -6.315 -18.168 1.00 9.66 82 THR A O 1
ATOM 652 N N . VAL A 1 83 ? -17.291 -5.514 -19.620 1.00 8.65 83 VAL A N 1
ATOM 653 C CA . VAL A 1 83 ? -17.114 -6.579 -20.593 1.00 8.40 83 VAL A CA 1
ATOM 654 C C . VAL A 1 83 ? -16.525 -5.967 -21.863 1.00 8.69 83 VAL A C 1
ATOM 655 O O . VAL A 1 83 ? -17.067 -5.004 -22.411 1.00 9.29 83 VAL A O 1
ATOM 659 N N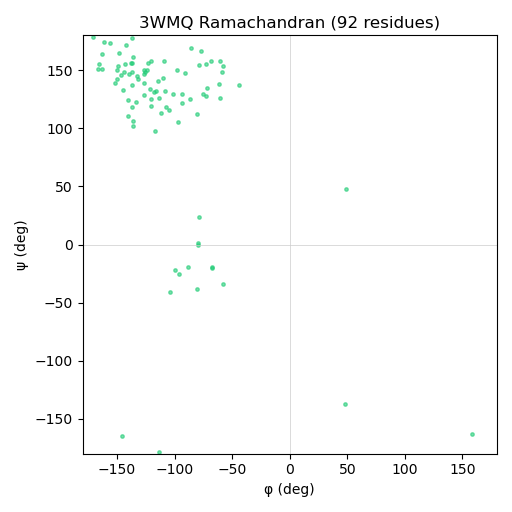 . TRP A 1 84 ? -15.406 -6.531 -22.311 1.00 8.23 84 TRP A N 1
ATOM 660 C CA . TRP A 1 84 ? -14.690 -6.038 -23.489 1.00 8.74 84 TRP A CA 1
ATOM 661 C C . TRP A 1 84 ? -14.998 -6.751 -24.811 1.00 9.24 84 TRP A C 1
ATOM 662 O O . TRP A 1 84 ? -14.818 -6.180 -25.889 1.00 9.34 84 TRP A O 1
ATOM 673 N N . ASN A 1 85 ? -15.437 -8.001 -24.721 1.00 8.79 85 ASN A N 1
ATOM 674 C CA . ASN A 1 85 ? -15.768 -8.810 -25.896 1.00 8.85 85 ASN A CA 1
ATOM 675 C C . ASN A 1 85 ? -16.609 -9.987 -25.419 1.00 8.88 85 ASN A C 1
ATOM 676 O O . ASN A 1 85 ? -16.445 -10.445 -24.293 1.00 9.02 85 ASN A O 1
ATOM 681 N N . TYR A 1 86 ? -17.490 -10.492 -26.277 1.00 8.70 86 TYR A N 1
ATOM 682 C CA . TYR A 1 86 ? -18.261 -11.693 -25.946 1.00 8.94 86 TYR A CA 1
ATOM 683 C C . TYR A 1 86 ? -18.911 -12.253 -27.189 1.00 10.12 86 TYR A C 1
ATOM 684 O O . TYR A 1 86 ? -19.109 -11.549 -28.177 1.00 11.52 86 TYR A O 1
ATOM 693 N N . LYS A 1 87 ? -19.188 -13.547 -27.145 1.00 10.55 87 LYS A N 1
ATOM 694 C CA . LYS A 1 87 ? -19.860 -14.214 -28.245 1.00 10.47 87 LYS A CA 1
ATOM 695 C C . LYS A 1 87 ? -20.944 -15.055 -27.627 1.00 10.38 87 LYS A C 1
ATOM 696 O O . LYS A 1 87 ? -20.674 -15.894 -26.772 1.00 10.09 87 LYS A O 1
ATOM 702 N N . LEU A 1 88 ? -22.178 -14.815 -28.050 1.00 10.82 88 LEU A N 1
ATOM 703 C CA . LEU A 1 88 ? -23.295 -15.586 -27.538 1.00 11.09 88 LEU A CA 1
ATOM 704 C C . LEU A 1 88 ? -23.491 -16.785 -28.437 1.00 11.88 88 LEU A C 1
ATOM 705 O O . LEU A 1 88 ? -23.222 -16.711 -29.632 1.00 11.32 88 LEU A O 1
ATOM 710 N N . ILE A 1 89 ? -23.934 -17.893 -27.856 1.00 12.07 89 ILE A N 1
ATOM 711 C CA . ILE A 1 89 ? -24.246 -19.075 -28.647 1.00 12.86 89 ILE A CA 1
ATOM 712 C C . ILE A 1 89 ? -25.659 -19.401 -28.229 1.00 14.30 89 ILE A C 1
ATOM 713 O O . ILE A 1 89 ? -26.050 -19.156 -27.085 1.00 13.54 89 ILE A O 1
ATOM 718 N N . TRP A 1 90 ? -26.444 -19.923 -29.162 1.00 12.98 90 TRP A N 1
ATOM 719 C CA . TRP A 1 90 ? -27.819 -20.255 -28.840 1.00 13.03 90 TRP A CA 1
ATOM 720 C C . TRP A 1 90 ? -28.298 -21.436 -29.652 1.00 13.77 90 TRP A C 1
ATOM 721 O O . TRP A 1 90 ? -27.789 -21.702 -30.737 1.00 13.78 90 TRP A O 1
ATOM 732 N N . ILE A 1 91 ? -29.266 -22.156 -29.104 1.00 12.69 91 ILE A N 1
ATOM 733 C CA . ILE A 1 91 ? -29.837 -23.291 -29.806 1.00 14.62 91 ILE A CA 1
ATOM 734 C C . ILE A 1 91 ? -31.317 -23.371 -29.473 1.00 14.82 91 ILE A C 1
ATOM 735 O O . ILE A 1 91 ? -31.726 -23.258 -28.314 1.00 13.58 91 ILE A O 1
ATOM 740 N N . ALA A 1 92 ? -32.115 -23.539 -30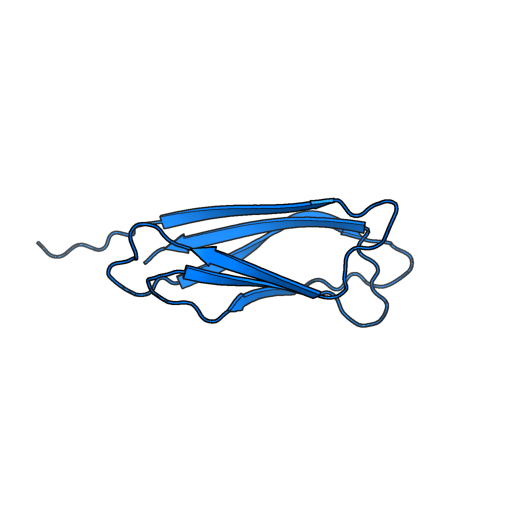.521 1.00 15.85 92 ALA A N 1
ATOM 741 C CA . ALA A 1 92 ? -33.559 -23.619 -30.398 1.00 16.60 92 ALA A CA 1
ATOM 742 C C . ALA A 1 92 ? -34.035 -24.951 -30.948 1.00 16.89 92 ALA A C 1
ATOM 743 O O . ALA A 1 92 ? -33.741 -25.286 -32.090 1.00 17.23 92 ALA A O 1
ATOM 745 N N . CYS A 1 93 ? -34.765 -25.713 -30.143 1.00 17.07 93 CYS A N 1
ATOM 746 C CA . CYS A 1 93 ? -35.289 -26.986 -30.626 1.00 17.90 93 CYS A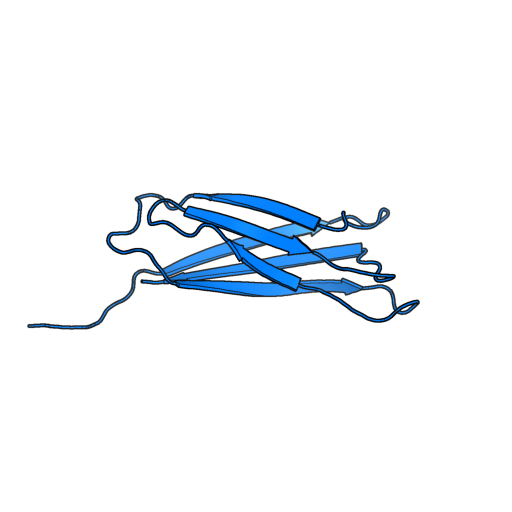 CA 1
ATOM 747 C C . CYS A 1 93 ? -36.729 -27.132 -30.162 1.00 19.68 93 CYS A C 1
ATOM 748 O O . CYS A 1 93 ? -37.097 -26.636 -29.099 1.00 19.31 93 CYS A O 1
ATOM 751 N N . ASP A 1 94 ? -37.548 -27.812 -30.956 1.00 21.03 94 ASP A N 1
ATOM 752 C CA . ASP A 1 94 ? -38.928 -28.035 -30.560 1.00 22.98 94 ASP A CA 1
ATOM 753 C C . ASP A 1 94 ? -39.068 -29.512 -30.228 1.00 24.22 94 ASP A C 1
ATOM 754 O O . ASP A 1 94 ? -38.008 -30.131 -29.966 1.00 24.64 94 ASP A O 1
#

Organism: NCBI:txid3286417

Nearest PDB structures (foldseek):
  5x4a-assembly1_D  TM=1.005E+00  e=1.284E-16  Sclerophytum lochmodes
  2ce6-assembly1_A  TM=8.604E-01  e=7.970E-07  Helix pomatia
  2ccv-assembly1_A  TM=8.589E-01  e=1.757E-06  Helix pomatia
  4q56-assembly1_A  TM=8.510E-01  e=1.350E-06  Cornu aspersum
  2cgy-assembly1_A  TM=8.515E-01  e=1.757E-06  Helix pomatia

InterPro domains:
  IPR019019 H-type lectin domain [PF09458] (75-138)
  IPR037221 H-type lectin domain superfamily [G3DSA:2.60.40.2080] (47-140)
  IPR037221 H-type lectin domain superfamily [SSF141086] (51-140)

Foldseek 3Di:
DDDDDKDKDKDKAKDAAPVHFGPQKDKAWFFDVPFAPFFWDKDKDWPDWAWDPVDDWFKDWDWAPTDSTTTITMIGGDDPITTRITMMMMMIMD

Solvent-accessible surface area: 6335 Å² total; per-residue (Å²): 258,181,96,190,111,73,67,59,61,136,20,88,14,75,48,188,28,158,107,186,78,15,112,91,57,23,87,64,117,27,98,6,218,81,61,7,167,102,79,6,121,23,126,27,56,48,46,56,67,54,35,39,149,80,60,100,104,38,36,62,25,37,25,51,116,43,72,53,30,7,9,35,1,31,0,28,9,126,181,63,15,34,5,49,14,1,63,1,70,25,57,0,33,60

Sequence (94 aa):
RLIHVSRCEMGTSTHRCWPRPCDTSSDEPISFWPPFENTPNVIVSFGMLDVDNSNNLRVNSSADDVTVGGFTLHYNSWYTTTVWNYKLIWIACD

B-factor: mean 18.82, std 10.13, range [5.2, 57.02]